Protein AF-A0AAN6MBG3-F1 (afdb_monomer_lite)

Radius of gyration: 16.21 Å; chains: 1; bounding box: 54×29×50 Å

Foldseek 3Di:
DWDFPAKWWFDDPPFWDFQCVAPAAPSVFGYTKGFDDLCCQAVFWDKDFTWGDCGVVPCVRTDGQFMKTWHADPQQWIKIKTAGPPPWKFFQWWAKAKDWPPDNDDDRVPGLDIPHGDPRHRMDMDDTPSHGHDDDDDPITIIMITMTGMITDDPPPPDDDD

Structure (mmCIF, N/CA/C/O backbone):
data_AF-A0AAN6MBG3-F1
#
_entry.id   AF-A0AAN6MBG3-F1
#
loop_
_atom_site.group_PDB
_atom_site.id
_atom_site.type_symbol
_atom_site.label_atom_id
_atom_site.label_alt_id
_atom_site.label_comp_id
_atom_site.label_asym_id
_atom_site.label_entity_id
_atom_site.label_seq_id
_atom_site.pdbx_PDB_ins_code
_atom_site.Cartn_x
_atom_site.Cartn_y
_atom_site.Cartn_z
_atom_site.occupancy
_atom_site.B_iso_or_equiv
_atom_site.auth_seq_id
_atom_site.auth_comp_id
_atom_site.auth_asym_id
_atom_site.auth_atom_id
_atom_site.pdbx_PDB_model_num
ATOM 1 N N . MET A 1 1 ? 14.216 -6.274 -23.463 1.00 57.03 1 MET A N 1
ATOM 2 C CA . MET A 1 1 ? 13.986 -7.255 -22.381 1.00 57.03 1 MET A CA 1
ATOM 3 C C . MET A 1 1 ? 13.656 -6.471 -21.120 1.00 57.03 1 MET A C 1
ATOM 5 O O . MET A 1 1 ? 14.306 -5.461 -20.894 1.00 57.03 1 MET A O 1
ATOM 9 N N . THR A 1 2 ? 12.621 -6.846 -20.370 1.00 66.06 2 THR A N 1
ATOM 10 C CA . THR A 1 2 ? 12.289 -6.235 -19.070 1.00 66.06 2 THR A CA 1
ATOM 11 C C . THR A 1 2 ? 12.865 -7.106 -17.964 1.00 66.06 2 THR A C 1
ATOM 13 O O . THR A 1 2 ? 12.618 -8.311 -17.962 1.00 66.06 2 THR A O 1
ATOM 16 N N . CYS A 1 3 ? 13.626 -6.518 -17.047 1.00 74.31 3 CYS A N 1
ATOM 17 C CA . CYS A 1 3 ? 14.163 -7.229 -15.888 1.00 74.31 3 CYS A CA 1
ATOM 18 C C . CYS A 1 3 ? 13.322 -6.894 -14.657 1.00 74.31 3 CYS A C 1
ATOM 20 O O . CYS A 1 3 ? 12.903 -5.744 -14.501 1.00 74.31 3 CYS A O 1
ATOM 22 N N . SER A 1 4 ? 13.096 -7.881 -13.783 1.00 81.56 4 SER A N 1
ATOM 23 C CA . SER A 1 4 ? 12.551 -7.606 -12.450 1.00 81.56 4 SER A CA 1
ATOM 24 C C . SER A 1 4 ? 13.468 -6.607 -11.752 1.00 81.56 4 SER A C 1
ATOM 26 O O . SER A 1 4 ? 14.674 -6.838 -11.663 1.00 81.56 4 SER A O 1
ATOM 28 N N . PHE A 1 5 ? 12.905 -5.478 -11.326 1.00 84.94 5 PHE A N 1
ATOM 29 C CA . PHE A 1 5 ? 13.659 -4.431 -10.640 1.00 84.94 5 PHE A CA 1
ATOM 30 C C . PHE A 1 5 ? 13.662 -4.639 -9.120 1.00 84.94 5 PHE A C 1
ATOM 32 O O . PHE A 1 5 ? 14.495 -4.082 -8.413 1.00 84.94 5 PHE A O 1
ATOM 39 N N . GLY A 1 6 ? 12.755 -5.481 -8.624 1.00 86.81 6 GLY A N 1
ATOM 40 C CA . GLY A 1 6 ? 12.606 -5.822 -7.218 1.00 86.81 6 GLY A CA 1
ATOM 41 C C . GLY A 1 6 ? 11.142 -5.826 -6.799 1.00 86.81 6 GLY A C 1
ATOM 42 O O . GLY A 1 6 ? 10.232 -5.778 -7.624 1.00 86.81 6 GLY A O 1
ATOM 43 N N . THR A 1 7 ? 10.926 -5.879 -5.491 1.00 91.31 7 THR A N 1
ATOM 44 C CA . THR A 1 7 ? 9.622 -5.613 -4.881 1.00 91.31 7 THR A CA 1
ATOM 45 C C . THR A 1 7 ? 9.550 -4.137 -4.526 1.00 91.31 7 THR A C 1
ATOM 47 O O . THR A 1 7 ? 10.558 -3.567 -4.118 1.00 91.31 7 THR A O 1
ATOM 50 N N . ALA A 1 8 ? 8.381 -3.524 -4.663 1.00 95.31 8 ALA A N 1
ATOM 51 C CA . ALA A 1 8 ? 8.118 -2.184 -4.174 1.00 95.31 8 ALA A CA 1
ATOM 52 C C . ALA A 1 8 ? 7.004 -2.196 -3.129 1.00 95.31 8 ALA A C 1
ATOM 54 O O . ALA A 1 8 ? 6.043 -2.958 -3.261 1.00 95.31 8 ALA A O 1
ATOM 55 N N . PHE A 1 9 ? 7.120 -1.325 -2.131 1.00 97.06 9 PHE A N 1
ATOM 56 C CA . PHE A 1 9 ? 6.075 -1.089 -1.142 1.00 97.06 9 PHE A CA 1
ATOM 57 C C . PHE A 1 9 ? 5.683 0.375 -1.094 1.00 97.06 9 PHE A C 1
ATOM 59 O O . PHE A 1 9 ? 6.530 1.258 -1.241 1.00 97.06 9 PHE A O 1
ATOM 66 N N . GLY A 1 10 ? 4.396 0.619 -0.870 1.00 97.38 10 GLY A N 1
ATOM 67 C CA . GLY A 1 10 ? 3.932 1.942 -0.506 1.00 97.38 10 GLY A CA 1
ATOM 68 C C . GLY A 1 10 ? 4.461 2.314 0.873 1.00 97.38 10 GLY A C 1
ATOM 69 O O . GLY A 1 10 ? 4.402 1.506 1.796 1.00 97.38 10 GLY A O 1
ATOM 70 N N . PHE A 1 11 ? 5.014 3.517 0.976 1.00 96.69 11 PHE A N 1
ATOM 71 C CA . PHE A 1 11 ? 5.521 4.083 2.217 1.00 96.69 11 PHE A CA 1
ATOM 72 C C . PHE A 1 11 ? 4.882 5.450 2.453 1.00 96.69 11 PHE A C 1
ATOM 74 O O . PHE A 1 11 ? 4.860 6.285 1.551 1.00 96.69 11 PHE A O 1
ATOM 81 N N . HIS A 1 12 ? 4.392 5.701 3.660 1.00 94.12 12 HIS A N 1
ATOM 82 C CA . HIS A 1 12 ? 4.006 7.017 4.160 1.00 94.12 12 HIS A CA 1
ATOM 83 C C . HIS A 1 12 ? 4.967 7.499 5.260 1.00 94.12 12 HIS A C 1
ATOM 85 O O . HIS A 1 12 ? 5.094 6.857 6.305 1.00 94.12 12 HIS A O 1
ATOM 91 N N . LEU A 1 13 ? 5.583 8.676 5.077 1.00 83.44 13 LEU A N 1
ATOM 92 C CA . LEU A 1 13 ? 6.696 9.189 5.901 1.00 83.44 13 LEU A CA 1
ATOM 93 C C . LEU A 1 13 ? 6.426 9.198 7.417 1.00 83.44 13 LEU A C 1
ATOM 95 O O . LEU A 1 13 ? 7.357 9.074 8.204 1.00 83.44 13 LEU A O 1
ATOM 99 N N . GLN A 1 14 ? 5.167 9.364 7.824 1.00 81.25 14 GLN A N 1
ATOM 100 C CA . GLN A 1 14 ? 4.784 9.521 9.233 1.00 81.25 14 GLN A CA 1
ATOM 101 C C . GLN A 1 14 ? 3.995 8.340 9.813 1.00 81.25 14 GLN A C 1
ATOM 103 O O . GLN A 1 14 ? 3.831 8.271 11.028 1.00 81.25 14 GLN A O 1
ATOM 108 N N . ASN A 1 15 ? 3.506 7.424 8.972 1.00 83.00 15 ASN A N 1
ATOM 109 C CA . ASN A 1 15 ? 2.494 6.437 9.379 1.00 83.00 15 ASN A CA 1
ATOM 110 C C . ASN A 1 15 ? 2.875 4.992 9.033 1.00 83.00 15 ASN A C 1
ATOM 112 O O . ASN A 1 15 ? 2.218 4.066 9.510 1.00 83.00 15 ASN A O 1
ATOM 116 N N . SER A 1 16 ? 3.955 4.801 8.270 1.00 94.12 16 SER A N 1
ATOM 117 C CA . SER A 1 16 ? 4.420 3.470 7.892 1.00 94.12 16 SER A CA 1
ATOM 118 C C . SER A 1 16 ? 4.829 2.666 9.112 1.00 94.12 16 SER A C 1
ATOM 120 O O . SER A 1 16 ? 5.755 3.039 9.837 1.00 94.12 16 SER A O 1
ATOM 122 N N . THR A 1 17 ? 4.219 1.499 9.278 1.00 96.25 17 THR A N 1
ATOM 123 C CA . THR A 1 17 ? 4.673 0.497 10.241 1.00 96.25 17 THR A CA 1
ATOM 124 C C . THR A 1 17 ? 5.349 -0.650 9.505 1.00 96.25 17 THR A C 1
ATOM 126 O O . THR A 1 17 ? 4.887 -1.104 8.462 1.00 96.25 17 THR A O 1
ATOM 129 N N . GLN A 1 18 ? 6.484 -1.116 10.023 1.00 95.94 18 GLN A N 1
ATOM 130 C CA . GLN A 1 18 ? 7.271 -2.161 9.370 1.00 95.94 18 GLN A CA 1
ATOM 131 C C . GLN A 1 18 ? 6.578 -3.526 9.487 1.00 95.94 18 GLN A C 1
ATOM 133 O O . GLN A 1 18 ? 6.118 -3.899 10.567 1.00 95.94 18 GLN A O 1
ATOM 138 N N . LEU A 1 19 ? 6.554 -4.311 8.407 1.00 95.00 19 LEU A N 1
ATOM 139 C CA . LEU A 1 19 ? 5.913 -5.633 8.396 1.00 95.00 19 LEU A CA 1
ATOM 140 C C . LEU A 1 19 ? 6.552 -6.614 9.388 1.00 95.00 19 LEU A C 1
ATOM 142 O O . LEU A 1 19 ? 5.840 -7.396 10.013 1.00 95.00 19 LEU A O 1
ATOM 146 N N . ASN A 1 20 ? 7.867 -6.525 9.607 1.00 93.56 20 ASN A N 1
ATOM 147 C CA . ASN A 1 20 ? 8.599 -7.364 10.565 1.00 93.56 20 ASN A CA 1
ATOM 148 C C . ASN A 1 20 ? 8.216 -7.134 12.043 1.00 93.56 20 ASN A C 1
ATOM 150 O O . ASN A 1 20 ? 8.701 -7.857 12.910 1.00 93.56 20 ASN A O 1
ATOM 154 N N . THR A 1 21 ? 7.347 -6.162 12.338 1.00 93.81 21 THR A N 1
ATOM 155 C CA . THR A 1 21 ? 6.719 -5.998 13.662 1.00 93.81 21 THR A CA 1
ATOM 156 C C . THR A 1 21 ? 5.529 -6.938 13.875 1.00 93.81 21 THR A C 1
ATOM 158 O O . THR A 1 21 ? 5.069 -7.098 15.003 1.00 93.81 21 THR A O 1
ATOM 161 N N . GLN A 1 22 ? 5.030 -7.569 12.808 1.00 94.56 22 GLN A N 1
ATOM 162 C CA . GLN A 1 22 ? 3.879 -8.467 12.834 1.00 94.56 22 GLN A CA 1
ATOM 163 C C . GLN A 1 22 ? 4.323 -9.933 12.886 1.00 94.56 22 GLN A C 1
ATOM 165 O O . GLN A 1 22 ? 5.318 -10.331 12.279 1.00 94.56 22 GLN A O 1
ATOM 170 N N . SER A 1 23 ? 3.548 -10.760 13.590 1.00 93.12 23 SER A N 1
ATOM 171 C CA . SER A 1 23 ? 3.821 -12.193 13.778 1.00 93.12 23 SER A CA 1
ATOM 172 C C . SER A 1 23 ? 3.144 -13.105 12.748 1.00 93.12 23 SER A C 1
ATOM 174 O O . SER A 1 23 ? 3.354 -14.319 12.785 1.00 93.12 23 SER A O 1
ATOM 176 N N . GLY A 1 24 ? 2.340 -12.546 11.838 1.00 92.19 24 GLY A N 1
ATOM 177 C CA . GLY A 1 24 ? 1.657 -13.293 10.786 1.00 92.19 24 GLY A CA 1
ATOM 178 C C . GLY A 1 24 ? 2.600 -14.010 9.820 1.00 92.19 24 GLY A C 1
ATOM 179 O O . GLY A 1 24 ? 3.790 -13.701 9.696 1.00 92.19 24 GLY A O 1
ATOM 180 N N . ASN A 1 25 ? 2.054 -14.979 9.088 1.00 92.94 25 ASN A N 1
ATOM 181 C CA . ASN A 1 25 ? 2.833 -15.766 8.140 1.00 92.94 25 ASN A CA 1
ATOM 182 C C . ASN A 1 25 ? 3.409 -14.878 7.025 1.00 92.94 25 ASN A C 1
ATOM 184 O O . ASN A 1 25 ? 2.687 -14.135 6.365 1.00 92.94 25 ASN A O 1
ATOM 188 N N . GLY A 1 26 ? 4.720 -14.960 6.799 1.00 90.62 26 GLY A N 1
ATOM 189 C CA . GLY A 1 26 ? 5.409 -14.133 5.807 1.00 90.62 26 GLY A CA 1
ATOM 190 C C . GLY A 1 26 ? 5.570 -12.658 6.195 1.00 90.62 26 GLY A C 1
ATOM 191 O O . GLY A 1 26 ? 6.060 -11.887 5.375 1.00 90.62 26 GLY A O 1
ATOM 192 N N . CYS A 1 27 ? 5.194 -12.253 7.415 1.00 92.94 27 CYS A N 1
ATOM 193 C CA . CYS A 1 27 ? 5.318 -10.865 7.875 1.00 92.94 27 CYS A CA 1
ATOM 194 C C . CYS A 1 27 ? 6.723 -10.488 8.334 1.00 92.94 27 CYS A C 1
ATOM 196 O O . CYS A 1 27 ? 7.091 -9.324 8.232 1.00 92.94 27 CYS A O 1
ATOM 198 N N . ASN A 1 28 ? 7.552 -11.454 8.745 1.00 90.88 28 ASN A N 1
ATOM 199 C CA . ASN A 1 28 ? 8.956 -11.213 9.087 1.00 90.88 28 ASN A CA 1
ATOM 200 C C . ASN A 1 28 ? 9.816 -10.926 7.837 1.00 90.88 28 ASN A C 1
ATOM 202 O O . ASN A 1 28 ? 10.653 -11.734 7.430 1.00 90.88 28 ASN A O 1
ATOM 206 N N . ARG A 1 29 ? 9.562 -9.786 7.192 1.00 91.31 29 ARG A N 1
ATOM 207 C CA . ARG A 1 29 ? 10.253 -9.283 6.007 1.00 91.31 29 ARG A CA 1
ATOM 208 C C . ARG A 1 29 ? 10.282 -7.758 6.009 1.00 91.31 29 ARG A C 1
ATOM 210 O O . ARG A 1 29 ? 9.568 -7.107 6.768 1.00 91.31 29 ARG A O 1
ATOM 217 N N . TRP A 1 30 ? 11.125 -7.196 5.152 1.00 92.06 30 TRP A N 1
ATOM 218 C CA . TRP A 1 30 ? 11.125 -5.760 4.901 1.00 92.06 30 TRP A CA 1
ATOM 219 C C . TRP A 1 30 ? 9.874 -5.353 4.100 1.00 92.06 30 TRP A C 1
ATOM 221 O O . TRP A 1 30 ? 9.308 -6.165 3.363 1.00 92.06 30 TRP A O 1
ATOM 231 N N . GLY A 1 31 ? 9.456 -4.103 4.256 1.00 94.50 31 GLY A N 1
ATOM 232 C CA . GLY A 1 31 ? 8.218 -3.551 3.720 1.00 94.50 31 GLY A CA 1
ATOM 233 C C . GLY A 1 31 ? 7.350 -2.956 4.822 1.00 94.50 31 GLY A C 1
ATOM 234 O O . GLY A 1 31 ? 7.638 -3.106 6.015 1.00 94.50 31 GLY A O 1
ATOM 235 N N . TRP A 1 32 ? 6.273 -2.292 4.415 1.00 96.56 32 TRP A N 1
ATOM 236 C CA . TRP A 1 32 ? 5.426 -1.526 5.321 1.00 96.56 32 TRP A CA 1
ATOM 237 C C . TRP A 1 32 ? 3.946 -1.802 5.101 1.00 96.56 32 TRP A C 1
ATOM 239 O O . TRP A 1 32 ? 3.525 -2.266 4.039 1.00 96.56 32 TRP A O 1
ATOM 249 N N . TYR A 1 33 ? 3.181 -1.509 6.142 1.00 97.06 33 TYR A N 1
ATOM 250 C CA . TYR A 1 33 ? 1.743 -1.337 6.087 1.00 97.06 33 TYR A CA 1
ATOM 251 C C . TYR A 1 33 ? 1.375 -0.006 6.738 1.00 97.06 33 TYR A C 1
ATOM 253 O O . TYR A 1 33 ? 2.110 0.533 7.567 1.00 97.06 33 TYR A O 1
ATOM 261 N N . GLU A 1 34 ? 0.212 0.499 6.366 1.00 97.12 34 GLU A N 1
ATOM 262 C CA . GLU A 1 34 ? -0.313 1.792 6.784 1.00 97.12 34 GLU A CA 1
ATOM 263 C C . GLU A 1 34 ? -1.611 1.590 7.554 1.00 97.12 34 GLU A C 1
ATOM 265 O O . GLU A 1 34 ? -2.317 0.616 7.301 1.00 97.12 34 GLU A O 1
ATOM 270 N N . THR A 1 35 ? -1.978 2.516 8.441 1.00 96.50 35 THR A N 1
ATOM 271 C CA . THR A 1 35 ? -3.248 2.448 9.188 1.00 96.50 35 THR A CA 1
ATOM 272 C C . THR A 1 35 ? -4.205 3.604 8.865 1.00 96.50 35 THR A C 1
ATOM 274 O O . THR A 1 35 ? -4.571 4.392 9.741 1.00 96.50 35 THR A O 1
ATOM 277 N N . PRO A 1 36 ? -4.614 3.784 7.590 1.00 96.12 36 PRO A N 1
ATOM 278 C CA . PRO A 1 36 ? -5.509 4.874 7.231 1.00 96.12 36 PRO A CA 1
ATOM 279 C C . PRO A 1 36 ? -6.902 4.642 7.822 1.00 96.12 36 PRO A C 1
ATOM 281 O O . PRO A 1 36 ? -7.445 3.542 7.745 1.00 96.12 36 PRO A O 1
ATOM 284 N N . THR A 1 37 ? -7.524 5.699 8.344 1.00 96.06 37 THR A N 1
ATOM 285 C CA . THR A 1 37 ? -8.948 5.642 8.699 1.00 96.06 37 THR A CA 1
ATOM 286 C C . THR A 1 37 ? -9.816 5.773 7.448 1.00 96.06 37 THR A C 1
ATOM 288 O O . THR A 1 37 ? -9.427 6.440 6.484 1.00 96.06 37 THR A O 1
ATOM 291 N N . LEU A 1 38 ? -11.035 5.223 7.475 1.00 96.75 38 LEU A N 1
ATOM 292 C CA . LEU A 1 38 ? -11.995 5.408 6.382 1.00 96.75 38 LEU A CA 1
ATOM 293 C C . LEU A 1 38 ? -12.253 6.897 6.101 1.00 96.75 38 LEU A C 1
ATOM 295 O O . LEU A 1 38 ? -12.282 7.314 4.946 1.00 96.75 38 LEU A O 1
ATOM 299 N N . ALA A 1 39 ? -12.358 7.711 7.154 1.00 96.81 39 ALA A N 1
ATOM 300 C CA . ALA A 1 39 ? -12.539 9.152 7.026 1.00 96.81 39 ALA A CA 1
ATOM 301 C C . ALA A 1 39 ? -11.364 9.816 6.286 1.00 96.81 39 ALA A C 1
ATOM 303 O O . ALA A 1 39 ? -11.586 10.648 5.411 1.00 96.81 39 ALA A O 1
ATOM 304 N N . THR A 1 40 ? -10.121 9.418 6.577 1.00 95.75 40 THR A N 1
ATOM 305 C CA . THR A 1 40 ? -8.929 9.906 5.863 1.00 95.75 40 THR A CA 1
ATOM 306 C C . THR A 1 40 ? -8.981 9.543 4.378 1.00 95.75 40 THR A C 1
ATOM 308 O O . THR A 1 40 ? -8.751 10.398 3.522 1.00 95.75 40 THR A O 1
ATOM 311 N N . LEU A 1 41 ? -9.348 8.298 4.056 1.00 96.81 41 LEU A N 1
ATOM 312 C CA . LEU A 1 41 ? -9.463 7.842 2.668 1.00 96.81 41 LEU A CA 1
ATOM 313 C C . LEU A 1 41 ? -10.565 8.579 1.889 1.00 96.81 41 LEU A C 1
ATOM 315 O O . LEU A 1 41 ? -10.417 8.792 0.687 1.00 96.81 41 LEU A O 1
ATOM 319 N N . GLN A 1 42 ? -11.645 8.983 2.561 1.00 97.50 42 GLN A N 1
ATOM 320 C CA . GLN A 1 42 ? -12.764 9.723 1.965 1.00 97.50 42 GLN A CA 1
ATOM 321 C C . GLN A 1 42 ? -12.507 11.237 1.854 1.00 97.50 42 GLN A C 1
ATOM 323 O O . GLN A 1 42 ? -13.049 11.881 0.960 1.00 97.50 42 GLN A O 1
ATOM 328 N N . ALA A 1 43 ? -11.696 11.823 2.742 1.00 94.94 43 ALA A N 1
ATOM 329 C CA . ALA A 1 43 ? -11.484 13.275 2.818 1.00 94.94 43 ALA A CA 1
ATOM 330 C C . ALA A 1 43 ? -10.491 13.836 1.782 1.00 94.94 43 ALA A C 1
ATOM 332 O O . ALA A 1 43 ? -10.446 15.044 1.558 1.00 94.94 43 ALA A O 1
ATOM 333 N N . GLY A 1 44 ? -9.683 12.981 1.163 1.00 87.56 44 GLY A N 1
ATOM 334 C CA . GLY A 1 44 ? -8.619 13.405 0.247 1.00 87.56 44 GLY A CA 1
ATOM 335 C C . GLY A 1 44 ? -7.661 12.286 -0.149 1.00 87.56 44 GLY A C 1
ATOM 336 O O . GLY A 1 44 ? -6.868 12.463 -1.070 1.00 87.56 44 GLY A O 1
ATOM 337 N N . GLY A 1 45 ? -7.776 11.128 0.503 1.00 93.12 45 GLY A N 1
ATOM 338 C CA . GLY A 1 45 ? -6.949 9.969 0.232 1.00 93.12 45 GLY A CA 1
ATOM 339 C C . GLY A 1 45 ? -5.707 9.919 1.108 1.00 93.12 45 GLY A C 1
ATOM 340 O O . GLY A 1 45 ? -5.459 10.772 1.959 1.00 93.12 45 GLY A O 1
ATOM 341 N N . PHE A 1 46 ? -4.939 8.864 0.902 1.00 95.12 46 PHE A N 1
ATOM 342 C CA . PHE A 1 46 ? -3.735 8.555 1.646 1.00 95.12 46 PHE A CA 1
ATOM 343 C C . PHE A 1 46 ? -2.674 8.089 0.649 1.00 95.12 46 PHE A C 1
ATOM 345 O O . PHE A 1 46 ? -2.951 7.215 -0.169 1.00 95.12 46 PHE A O 1
ATOM 352 N N . SER A 1 47 ? -1.499 8.713 0.644 1.00 96.81 47 SER A N 1
ATOM 353 C CA . SER A 1 47 ? -0.548 8.575 -0.466 1.00 96.81 47 SER A CA 1
ATOM 354 C C . SER A 1 47 ? 0.898 8.693 -0.024 1.00 96.81 47 SER A C 1
ATOM 356 O O . SER A 1 47 ? 1.197 9.381 0.949 1.00 96.81 47 SER A O 1
ATOM 358 N N . GLY A 1 48 ? 1.807 8.141 -0.815 1.00 96.62 48 GLY A N 1
ATOM 359 C CA . GLY A 1 48 ? 3.235 8.322 -0.602 1.00 96.62 48 GLY A CA 1
ATOM 360 C C . GLY A 1 48 ? 4.078 7.749 -1.737 1.00 96.62 48 GLY A C 1
ATOM 361 O O . GLY A 1 48 ? 3.536 7.355 -2.776 1.00 96.62 48 GLY A O 1
ATOM 362 N N . PRO A 1 49 ? 5.409 7.723 -1.571 1.00 96.75 49 PRO A N 1
ATOM 363 C CA . PRO A 1 49 ? 6.295 7.072 -2.521 1.00 96.75 49 PRO A CA 1
ATOM 364 C C . PRO A 1 49 ? 6.111 5.552 -2.528 1.00 96.75 49 PRO A C 1
ATOM 366 O O . PRO A 1 49 ? 5.742 4.924 -1.531 1.00 96.75 49 PRO A O 1
ATOM 369 N N . LEU A 1 50 ? 6.415 4.964 -3.678 1.00 96.56 50 LEU A N 1
ATOM 370 C CA . LEU A 1 50 ? 6.528 3.536 -3.904 1.00 96.56 50 LEU A CA 1
ATOM 371 C C . LEU A 1 50 ? 8.024 3.195 -3.942 1.00 96.56 50 LEU A C 1
ATOM 373 O O . LEU A 1 50 ? 8.741 3.602 -4.856 1.00 96.56 50 LEU A O 1
ATOM 377 N N . LEU A 1 51 ? 8.503 2.483 -2.923 1.00 95.31 51 LEU A N 1
ATOM 378 C CA . LEU A 1 51 ? 9.930 2.305 -2.650 1.00 95.31 51 LEU A CA 1
ATOM 379 C C . LEU A 1 51 ? 10.396 0.872 -2.916 1.00 95.31 51 LEU A C 1
ATOM 381 O O . LEU A 1 51 ? 9.807 -0.081 -2.405 1.00 95.31 51 LEU A O 1
ATOM 385 N N . VAL A 1 52 ? 11.490 0.728 -3.667 1.00 92.50 52 VAL A N 1
ATOM 386 C CA . VAL A 1 52 ? 12.187 -0.540 -3.951 1.00 92.50 52 VAL A CA 1
ATOM 387 C C . VAL A 1 52 ? 13.511 -0.598 -3.198 1.00 92.50 52 VAL A C 1
ATOM 389 O O . VAL A 1 52 ? 14.161 0.421 -2.995 1.00 92.50 52 VAL A O 1
ATOM 392 N N . GLY A 1 53 ? 13.956 -1.800 -2.828 1.00 84.12 53 GLY A N 1
ATOM 393 C CA . GLY A 1 53 ? 15.336 -2.009 -2.372 1.00 84.12 53 GLY A CA 1
ATOM 394 C C . GLY A 1 53 ? 15.631 -1.521 -0.952 1.00 84.12 53 GLY A C 1
ATOM 395 O O . GLY A 1 53 ? 16.790 -1.491 -0.555 1.00 84.12 53 GLY A O 1
ATOM 396 N N . ALA A 1 54 ? 14.602 -1.211 -0.162 1.00 81.81 54 ALA A N 1
ATOM 397 C CA . ALA A 1 54 ? 14.723 -0.827 1.243 1.00 81.81 54 ALA A CA 1
ATOM 398 C C . ALA A 1 54 ? 14.953 -2.041 2.165 1.00 81.81 54 ALA A C 1
ATOM 400 O O . ALA A 1 54 ? 14.177 -2.324 3.084 1.00 81.81 54 ALA A O 1
ATOM 401 N N . GLY A 1 55 ? 16.001 -2.816 1.880 1.00 82.50 55 GLY A N 1
ATOM 402 C CA . GLY A 1 55 ? 16.384 -3.969 2.690 1.00 82.50 55 GLY A CA 1
ATOM 403 C C . GLY A 1 55 ? 16.564 -3.572 4.158 1.00 82.50 55 GLY A C 1
ATOM 404 O O . GLY A 1 55 ? 17.136 -2.531 4.463 1.00 82.50 55 GLY A O 1
ATOM 405 N N . GLY A 1 56 ? 16.026 -4.375 5.078 1.00 83.88 56 GLY A N 1
ATOM 406 C CA . GLY A 1 56 ? 16.048 -4.044 6.509 1.00 83.88 56 GLY A CA 1
ATOM 407 C C . GLY A 1 56 ? 15.214 -2.813 6.893 1.00 83.88 56 GLY A C 1
ATOM 408 O O . GLY A 1 56 ? 15.384 -2.308 7.997 1.00 83.88 56 GLY A O 1
ATOM 409 N N . ASN A 1 57 ? 14.316 -2.350 6.013 1.00 87.94 57 ASN A N 1
ATOM 410 C CA . ASN A 1 57 ? 13.519 -1.128 6.165 1.00 87.94 57 ASN A CA 1
ATOM 411 C C . ASN A 1 57 ? 14.357 0.165 6.220 1.00 87.94 57 ASN A C 1
ATOM 413 O O . ASN A 1 57 ? 13.888 1.179 6.739 1.00 87.94 57 ASN A O 1
ATOM 417 N N . ASP A 1 58 ? 15.578 0.147 5.675 1.00 90.81 58 ASP A N 1
ATOM 418 C CA . ASP A 1 58 ? 16.409 1.342 5.533 1.00 90.81 58 ASP A CA 1
ATOM 419 C C . ASP A 1 58 ? 15.968 2.161 4.312 1.00 90.81 58 ASP A C 1
ATOM 421 O O . ASP A 1 58 ? 16.291 1.847 3.163 1.00 90.81 58 ASP A O 1
ATOM 425 N N . ILE A 1 59 ? 15.217 3.232 4.569 1.00 90.94 59 ILE A N 1
ATOM 426 C CA . ILE A 1 59 ? 14.712 4.130 3.525 1.00 90.94 59 ILE A CA 1
ATOM 427 C C . ILE A 1 59 ? 15.825 4.920 2.824 1.00 90.94 59 ILE A C 1
ATOM 429 O O . ILE A 1 59 ? 15.618 5.378 1.705 1.00 90.94 59 ILE A O 1
ATOM 433 N N . SER A 1 60 ? 17.001 5.081 3.442 1.00 90.62 60 SER A N 1
ATOM 434 C CA . SER A 1 60 ? 18.113 5.826 2.834 1.00 90.62 60 SER A CA 1
ATOM 435 C C . SER A 1 60 ? 18.753 5.073 1.665 1.00 90.62 60 SER A C 1
ATOM 437 O O . SER A 1 60 ? 19.346 5.688 0.780 1.00 90.62 60 SER A O 1
ATOM 439 N N . ALA A 1 61 ? 18.582 3.749 1.638 1.00 88.06 61 ALA A N 1
ATOM 440 C CA . ALA A 1 61 ? 19.013 2.869 0.560 1.00 88.06 61 ALA A CA 1
ATOM 441 C C . ALA A 1 61 ? 17.907 2.599 -0.479 1.00 88.06 61 ALA A C 1
ATOM 443 O O . ALA A 1 61 ? 18.139 1.879 -1.452 1.00 88.06 61 ALA A O 1
ATOM 444 N N . ALA A 1 62 ? 16.703 3.141 -0.275 1.00 91.75 62 ALA A N 1
ATOM 445 C CA . ALA A 1 62 ? 15.559 2.873 -1.129 1.00 91.75 62 ALA A CA 1
ATOM 446 C C . ALA A 1 62 ? 15.613 3.656 -2.447 1.00 91.75 62 ALA A C 1
ATOM 448 O O . ALA A 1 62 ? 16.083 4.791 -2.515 1.00 91.75 62 ALA A O 1
ATOM 449 N N . ILE A 1 63 ? 15.056 3.058 -3.496 1.00 92.50 63 ILE A N 1
ATOM 450 C CA . ILE A 1 63 ? 14.839 3.696 -4.792 1.00 92.50 63 ILE A CA 1
ATOM 451 C C . ILE A 1 63 ? 13.355 4.035 -4.910 1.00 92.50 63 ILE A C 1
ATOM 453 O O . ILE A 1 63 ? 12.507 3.142 -4.864 1.00 92.50 63 ILE A O 1
ATOM 457 N N . ASP A 1 64 ? 13.052 5.317 -5.096 1.00 93.69 64 ASP A N 1
ATOM 458 C CA . ASP A 1 64 ? 11.713 5.787 -5.451 1.00 93.69 64 ASP A CA 1
ATOM 459 C C . ASP A 1 64 ? 11.416 5.445 -6.917 1.00 93.69 64 ASP A C 1
ATOM 461 O O . ASP A 1 64 ? 12.055 5.951 -7.848 1.00 93.69 64 ASP A O 1
ATOM 465 N N . VAL A 1 65 ? 10.445 4.556 -7.122 1.00 94.38 65 VAL A N 1
ATOM 466 C CA . VAL A 1 65 ? 10.006 4.128 -8.455 1.00 94.38 65 VAL A CA 1
ATOM 467 C C . VAL A 1 65 ? 8.673 4.740 -8.868 1.00 94.38 65 VAL A C 1
ATOM 469 O O . VAL A 1 65 ? 8.215 4.474 -9.979 1.00 94.38 65 VAL A O 1
ATOM 472 N N . GLY A 1 66 ? 8.043 5.554 -8.022 1.00 95.69 66 GLY A N 1
ATOM 473 C CA . GLY A 1 66 ? 6.724 6.113 -8.277 1.00 95.69 66 GLY A CA 1
ATOM 474 C C . GLY A 1 66 ? 5.979 6.519 -7.019 1.00 95.69 66 GLY A C 1
ATOM 475 O O . GLY A 1 66 ? 6.518 6.566 -5.920 1.00 95.69 66 GLY A O 1
ATOM 476 N N . THR A 1 67 ? 4.685 6.746 -7.178 1.00 97.38 67 THR A N 1
ATOM 477 C CA . THR A 1 67 ? 3.761 7.051 -6.093 1.00 97.38 67 THR A CA 1
ATOM 478 C C . THR A 1 67 ? 2.621 6.047 -6.042 1.00 97.38 67 THR A C 1
ATOM 480 O O . THR A 1 67 ? 2.306 5.344 -7.011 1.00 97.38 67 THR A O 1
ATOM 483 N N . TRP A 1 68 ? 1.986 5.998 -4.880 1.00 98.06 68 TRP A N 1
ATOM 484 C CA . TRP A 1 68 ? 0.725 5.314 -4.677 1.00 98.06 68 TRP A CA 1
ATOM 485 C C . TRP A 1 68 ? -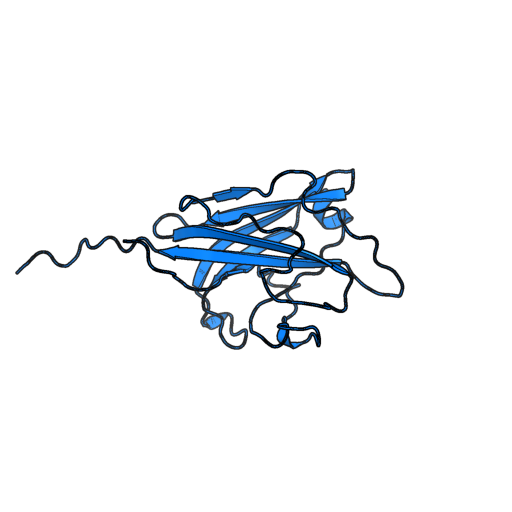0.260 6.240 -3.963 1.00 98.06 68 TRP A C 1
ATOM 487 O O . TRP A 1 68 ? 0.144 7.077 -3.154 1.00 98.06 68 TRP A O 1
ATOM 497 N N . THR A 1 69 ? -1.549 6.059 -4.239 1.00 97.94 69 THR A N 1
ATOM 498 C CA . THR A 1 69 ? -2.636 6.807 -3.600 1.00 97.94 69 THR A CA 1
ATOM 499 C C . THR A 1 69 ? -3.822 5.888 -3.362 1.00 97.94 69 THR A C 1
ATOM 501 O O . THR A 1 69 ? -4.344 5.303 -4.306 1.00 97.94 69 THR A O 1
ATOM 504 N N . ALA A 1 70 ? -4.280 5.789 -2.120 1.00 98.06 70 ALA A N 1
ATOM 505 C CA . ALA A 1 70 ? -5.509 5.115 -1.735 1.00 98.06 70 ALA A CA 1
ATOM 506 C C . ALA A 1 70 ? -6.623 6.133 -1.459 1.00 98.06 70 ALA A C 1
ATOM 508 O O . ALA A 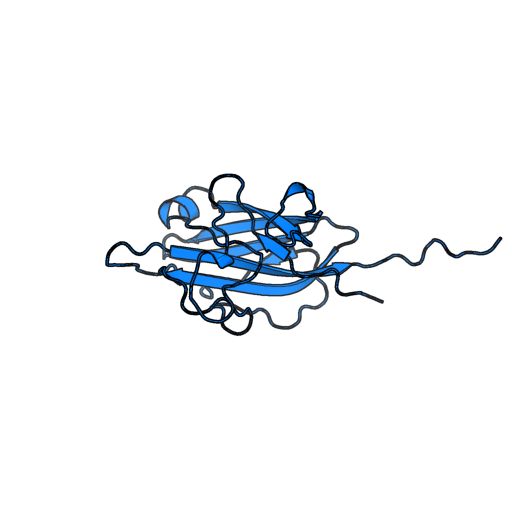1 70 ? -6.422 7.103 -0.731 1.00 98.06 70 ALA A O 1
ATOM 509 N N . THR A 1 71 ? -7.812 5.899 -2.001 1.00 97.88 71 THR A N 1
ATOM 510 C CA . THR A 1 71 ? -9.028 6.686 -1.735 1.00 97.88 71 THR A CA 1
ATOM 511 C C . THR A 1 71 ? -10.194 5.751 -1.467 1.00 97.88 71 THR A C 1
ATOM 513 O O . THR A 1 71 ? -10.149 4.590 -1.868 1.00 97.88 71 THR A O 1
ATOM 516 N N . ALA A 1 72 ? -11.238 6.241 -0.799 1.00 97.81 72 ALA A N 1
ATOM 517 C CA . ALA A 1 72 ? -12.449 5.465 -0.553 1.00 97.81 72 ALA A CA 1
ATOM 518 C C . ALA A 1 72 ? -13.706 6.193 -1.031 1.00 97.81 72 ALA A C 1
ATOM 520 O O . ALA A 1 72 ? -13.830 7.412 -0.893 1.00 97.81 72 ALA A O 1
ATOM 521 N N . THR A 1 73 ? -14.671 5.435 -1.550 1.00 96.69 73 THR A N 1
ATOM 522 C CA . THR A 1 73 ? -16.031 5.932 -1.783 1.00 96.69 73 THR A CA 1
ATOM 523 C C . THR A 1 73 ? -16.751 6.169 -0.450 1.00 96.69 73 THR A C 1
ATOM 525 O O . THR A 1 73 ? -16.347 5.660 0.599 1.00 96.69 73 THR A O 1
ATOM 528 N N . LEU A 1 74 ? -17.881 6.886 -0.480 1.00 93.12 74 LEU A N 1
ATOM 529 C CA . LEU A 1 74 ? -18.759 7.018 0.694 1.00 93.12 74 LEU A CA 1
ATOM 530 C C . LEU A 1 74 ? -19.285 5.661 1.200 1.00 93.12 74 LEU A C 1
ATOM 532 O O . LEU A 1 74 ? -19.575 5.531 2.384 1.00 93.12 74 LEU A O 1
ATOM 536 N N . GLY A 1 75 ? -19.380 4.661 0.315 1.00 93.31 75 GLY A N 1
ATOM 537 C CA . GLY A 1 75 ? -19.768 3.288 0.653 1.00 93.31 75 GLY A CA 1
ATOM 538 C C . GLY A 1 75 ? -18.658 2.460 1.307 1.00 93.31 75 GLY A C 1
ATOM 539 O O . GLY A 1 75 ? -18.934 1.363 1.779 1.00 93.31 75 GLY A O 1
ATOM 540 N N . GLY A 1 76 ? -17.428 2.981 1.370 1.00 95.25 76 GLY A N 1
ATOM 541 C CA . GLY A 1 76 ? -16.284 2.282 1.954 1.00 95.25 76 GLY A CA 1
ATOM 542 C C . GLY A 1 76 ? -15.480 1.444 0.965 1.00 95.25 76 GLY A C 1
ATOM 543 O O . GLY A 1 76 ? -14.619 0.685 1.392 1.00 95.25 76 GLY A O 1
ATOM 544 N N . ASP A 1 77 ? -15.712 1.580 -0.340 1.00 96.69 77 ASP A N 1
ATOM 545 C CA . ASP A 1 77 ? -14.913 0.874 -1.343 1.00 96.69 77 ASP A CA 1
ATOM 546 C C . ASP A 1 77 ? -13.607 1.619 -1.581 1.00 96.69 77 ASP A C 1
ATOM 548 O O . ASP A 1 77 ? -13.619 2.770 -2.024 1.00 96.69 77 ASP A O 1
ATOM 552 N N . VAL A 1 78 ? -12.488 0.962 -1.294 1.00 97.94 78 VAL A N 1
ATOM 553 C CA . VAL A 1 78 ? -11.150 1.522 -1.461 1.00 97.94 78 VAL A CA 1
ATOM 554 C C . VAL A 1 78 ? -10.631 1.241 -2.868 1.00 97.94 78 VAL A C 1
ATOM 556 O O . VAL A 1 78 ? -10.795 0.152 -3.415 1.00 97.94 78 VAL A O 1
ATOM 559 N N . THR A 1 79 ? -9.962 2.226 -3.457 1.00 97.81 79 THR A N 1
ATOM 560 C CA . THR A 1 79 ? -9.171 2.056 -4.678 1.00 97.81 79 THR A CA 1
ATOM 561 C C . THR A 1 79 ? -7.750 2.527 -4.446 1.00 97.81 79 THR A C 1
ATOM 563 O O . THR A 1 79 ? -7.550 3.559 -3.809 1.00 97.81 79 THR A O 1
ATOM 566 N N . VAL A 1 80 ? -6.774 1.798 -4.986 1.00 98.31 80 VAL A N 1
ATOM 567 C CA . VAL A 1 80 ? -5.358 2.168 -4.948 1.00 98.31 80 VAL A CA 1
ATOM 568 C C . VAL A 1 80 ? -4.877 2.455 -6.363 1.00 98.31 80 VAL A C 1
ATOM 570 O O . VAL A 1 80 ? -4.937 1.601 -7.251 1.00 98.31 80 VAL A O 1
ATOM 573 N N . LEU A 1 81 ? -4.407 3.678 -6.570 1.00 98.06 81 LEU A N 1
ATOM 574 C CA . LEU A 1 81 ? -3.729 4.123 -7.772 1.00 98.06 81 LEU A CA 1
ATOM 575 C C . LEU A 1 81 ? -2.221 3.963 -7.586 1.00 98.06 81 LEU A C 1
ATOM 577 O O . LEU A 1 81 ? -1.665 4.458 -6.613 1.00 98.06 81 LEU A O 1
ATOM 581 N N . TYR A 1 82 ? -1.572 3.333 -8.555 1.00 98.12 82 TYR A N 1
ATOM 582 C CA . TYR A 1 82 ? -0.126 3.251 -8.705 1.00 98.12 82 TYR A CA 1
ATOM 583 C C . TYR A 1 82 ? 0.292 4.111 -9.896 1.00 98.12 82 TYR A C 1
ATOM 585 O O . TYR A 1 82 ? -0.296 3.991 -10.977 1.00 98.12 82 TYR A O 1
ATOM 593 N N . GLN A 1 83 ? 1.315 4.946 -9.730 1.00 96.81 83 GLN A N 1
ATOM 594 C CA . GLN A 1 83 ? 1.887 5.761 -10.804 1.00 96.81 83 GLN A CA 1
ATOM 595 C C . GLN A 1 83 ? 3.407 5.681 -10.743 1.00 96.81 83 GLN A C 1
ATOM 597 O O . GLN A 1 83 ? 4.022 6.226 -9.836 1.00 96.81 83 GLN A O 1
ATOM 602 N N . LEU A 1 84 ? 4.024 4.991 -11.698 1.00 94.44 84 LEU A N 1
ATOM 603 C CA . LEU A 1 84 ? 5.474 4.869 -11.736 1.00 94.44 84 LEU A CA 1
ATOM 604 C C . LEU A 1 84 ? 6.134 6.094 -12.366 1.00 94.44 84 LEU A C 1
ATOM 606 O O . LEU A 1 84 ? 5.605 6.698 -13.302 1.00 94.44 84 LEU A O 1
ATOM 610 N N . ASN A 1 85 ? 7.339 6.402 -11.890 1.00 89.00 85 ASN A N 1
ATOM 611 C CA . ASN A 1 85 ? 8.221 7.399 -12.480 1.00 89.00 85 ASN A CA 1
ATOM 612 C C . ASN A 1 85 ? 8.683 6.874 -13.853 1.00 89.00 85 ASN A C 1
ATOM 614 O O . ASN A 1 85 ? 9.597 6.053 -13.965 1.00 89.00 85 ASN A O 1
ATOM 618 N N . PHE A 1 86 ? 7.981 7.282 -14.911 1.00 70.62 86 PHE A N 1
ATOM 619 C CA . PHE A 1 86 ? 8.244 6.854 -16.282 1.00 70.62 86 PHE A CA 1
ATOM 620 C C . PHE A 1 86 ? 9.138 7.858 -17.023 1.00 70.62 86 PHE A C 1
ATOM 622 O O . PHE A 1 86 ? 8.845 9.055 -16.976 1.00 70.62 86 PHE A O 1
ATOM 629 N N . PRO A 1 87 ? 10.113 7.400 -17.835 1.00 76.12 87 PRO A N 1
ATOM 630 C CA . PRO A 1 87 ? 10.836 6.112 -17.819 1.00 76.12 87 PRO A CA 1
ATOM 631 C C . PRO A 1 87 ? 11.877 6.045 -16.671 1.00 76.12 87 PRO A C 1
ATOM 633 O O . PRO A 1 87 ? 12.282 7.106 -16.197 1.00 76.12 87 PRO A O 1
ATOM 636 N N . PRO A 1 88 ? 12.375 4.854 -16.249 1.00 83.44 88 PRO A N 1
ATOM 637 C CA . PRO A 1 88 ? 12.374 3.564 -16.961 1.00 83.44 88 PRO A CA 1
ATOM 638 C C . PRO A 1 88 ? 11.466 2.458 -16.375 1.00 83.44 88 PRO A C 1
ATOM 640 O O . PRO A 1 88 ? 11.627 1.292 -16.753 1.00 83.44 88 PRO A O 1
ATOM 643 N N . TYR A 1 89 ? 10.545 2.770 -15.460 1.00 90.25 89 TYR A N 1
ATOM 644 C CA . TYR A 1 89 ? 9.786 1.746 -14.727 1.00 90.25 89 TYR A CA 1
ATOM 645 C C . TYR A 1 89 ? 8.432 1.382 -15.362 1.00 90.25 89 TYR A C 1
ATOM 647 O O . TYR A 1 89 ? 7.797 2.174 -16.061 1.00 90.25 89 TYR A O 1
ATOM 655 N N . SER A 1 90 ? 7.982 0.146 -15.141 1.00 93.31 90 SER A N 1
ATOM 656 C CA . SER A 1 90 ? 6.647 -0.355 -15.507 1.00 93.31 90 SER A CA 1
ATOM 657 C C . SER A 1 90 ? 6.172 -1.403 -14.487 1.00 93.31 90 SER A C 1
ATOM 659 O O . SER A 1 90 ? 6.999 -2.071 -13.876 1.00 93.31 90 SER A O 1
ATOM 661 N N . LEU A 1 91 ? 4.863 -1.556 -14.287 1.00 93.62 91 LEU A N 1
ATOM 662 C CA . LEU A 1 91 ? 4.253 -2.510 -13.351 1.00 93.62 91 LEU A CA 1
ATOM 663 C C . LEU A 1 91 ? 4.037 -3.863 -14.032 1.00 93.62 91 LEU A C 1
ATOM 665 O O . LEU A 1 91 ? 3.292 -3.930 -15.014 1.00 93.62 91 LEU A O 1
ATOM 669 N N . ALA A 1 92 ? 4.643 -4.924 -13.497 1.00 93.88 92 ALA A N 1
ATOM 670 C CA . ALA A 1 92 ? 4.391 -6.297 -13.937 1.00 93.88 92 ALA A CA 1
ATOM 671 C C . ALA A 1 92 ? 3.237 -6.957 -13.171 1.00 93.88 92 ALA A C 1
ATOM 673 O O . ALA A 1 92 ? 2.532 -7.777 -13.743 1.00 93.88 92 ALA A O 1
ATOM 674 N N . ASP A 1 93 ? 3.013 -6.571 -11.919 1.00 95.00 93 ASP A N 1
ATOM 675 C CA . ASP A 1 93 ? 1.843 -6.929 -11.118 1.00 95.00 93 ASP A CA 1
ATOM 676 C C . ASP A 1 93 ? 1.724 -5.977 -9.919 1.00 95.00 93 ASP A C 1
ATOM 678 O O . ASP A 1 93 ? 2.685 -5.288 -9.544 1.00 95.00 93 ASP A O 1
ATOM 682 N N . VAL A 1 94 ? 0.526 -5.922 -9.337 1.00 96.69 94 VAL A N 1
ATOM 683 C CA . VAL A 1 94 ? 0.252 -5.216 -8.087 1.00 96.69 94 VAL A CA 1
ATOM 684 C C . VAL A 1 94 ? -0.583 -6.080 -7.152 1.00 96.69 94 VAL A C 1
ATOM 686 O O . VAL A 1 94 ? -1.408 -6.896 -7.571 1.00 96.69 94 VAL A O 1
ATOM 689 N N . HIS A 1 95 ? -0.383 -5.859 -5.862 1.00 97.25 95 HIS A N 1
ATOM 690 C CA . HIS A 1 95 ? -1.063 -6.557 -4.792 1.00 97.25 95 HIS A CA 1
ATOM 691 C C . HIS A 1 95 ? -1.445 -5.545 -3.711 1.00 97.25 95 HIS A C 1
ATOM 693 O O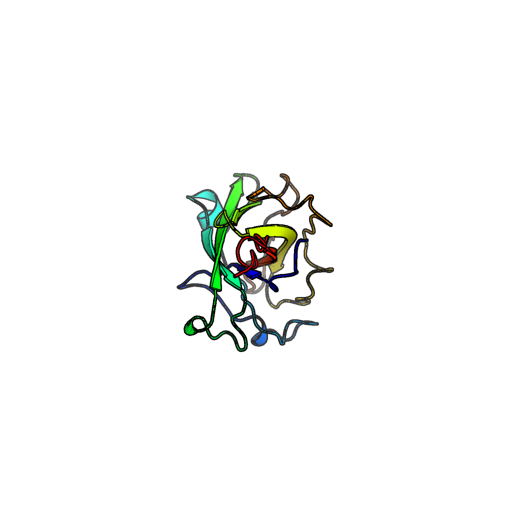 . HIS A 1 95 ? -0.637 -4.692 -3.344 1.00 97.25 95 HIS A O 1
ATOM 699 N N . VAL A 1 96 ? -2.667 -5.633 -3.193 1.00 97.81 96 VAL A N 1
ATOM 700 C CA . VAL A 1 96 ? -3.124 -4.771 -2.097 1.00 97.81 96 VAL A CA 1
ATOM 701 C C . VAL A 1 96 ? -3.777 -5.626 -1.038 1.00 97.81 96 VAL A C 1
ATOM 703 O O . VAL A 1 96 ? -4.704 -6.372 -1.349 1.00 97.81 96 VAL A O 1
ATOM 706 N N . ASP A 1 97 ? -3.323 -5.486 0.201 1.00 97.56 97 ASP A N 1
ATOM 707 C CA . ASP A 1 97 ? -4.037 -6.034 1.345 1.00 97.56 97 ASP A CA 1
ATOM 708 C C . ASP A 1 97 ? -4.716 -4.918 2.124 1.00 97.56 97 ASP A C 1
ATOM 710 O O . ASP A 1 97 ? -4.131 -3.855 2.316 1.00 97.56 97 ASP A O 1
ATOM 714 N N . LEU A 1 98 ? -5.948 -5.156 2.558 1.00 97.44 98 LEU A N 1
ATOM 715 C CA . LEU A 1 98 ? -6.706 -4.226 3.387 1.00 97.44 98 LEU A CA 1
ATOM 716 C C . LEU A 1 98 ? -7.532 -5.031 4.389 1.00 97.44 98 LEU A C 1
ATOM 718 O O . LEU A 1 98 ? -8.617 -5.517 4.072 1.00 97.44 98 LEU A O 1
ATOM 722 N N . VAL A 1 99 ? -6.982 -5.211 5.586 1.00 97.12 99 VAL A N 1
ATOM 723 C CA . VAL A 1 99 ? -7.509 -6.108 6.628 1.00 97.12 99 VAL A CA 1
ATOM 724 C C . VAL A 1 99 ? -7.301 -5.501 8.014 1.00 97.12 99 VAL A C 1
ATOM 726 O O . VAL A 1 99 ? -6.645 -4.478 8.144 1.00 97.12 99 VAL A O 1
ATOM 729 N N . CYS A 1 100 ? -7.857 -6.094 9.068 1.00 97.31 100 CYS A N 1
ATOM 730 C CA . CYS A 1 100 ? -7.633 -5.612 10.433 1.00 97.31 100 CYS A CA 1
ATOM 731 C C . CYS A 1 100 ? -6.332 -6.160 11.035 1.00 97.31 100 CYS A C 1
ATOM 733 O O . CYS A 1 100 ? -5.971 -7.310 10.786 1.00 97.31 100 CYS A O 1
ATOM 735 N N . THR A 1 101 ? -5.663 -5.373 11.879 1.00 96.12 101 THR A N 1
ATOM 736 C CA . THR A 1 101 ? -4.543 -5.848 12.706 1.00 96.12 101 THR A CA 1
ATOM 737 C C . THR A 1 101 ? -5.014 -6.795 13.824 1.00 96.12 101 THR A C 1
ATOM 739 O O . THR A 1 101 ? -6.161 -6.695 14.268 1.00 96.12 101 THR A O 1
ATOM 742 N N . PRO A 1 102 ? -4.154 -7.698 14.334 1.00 95.44 102 PRO A N 1
ATOM 743 C CA . PRO A 1 102 ? -2.817 -8.032 13.830 1.00 95.44 102 PRO A CA 1
ATOM 744 C C . PRO A 1 102 ? -2.878 -8.759 12.479 1.00 95.44 102 PRO A C 1
ATOM 746 O O . PRO A 1 102 ? -3.803 -9.526 12.217 1.00 95.44 102 PRO A O 1
ATOM 749 N N . LEU A 1 103 ? -1.874 -8.536 11.626 1.00 95.19 103 LEU A N 1
ATOM 750 C CA . LEU A 1 103 ? -1.823 -9.169 10.306 1.00 95.19 103 LEU A CA 1
ATOM 751 C C . LEU A 1 103 ? -1.610 -10.681 10.442 1.00 95.19 103 LEU A C 1
ATOM 753 O O . LEU A 1 103 ? -0.621 -11.122 11.025 1.00 95.19 103 LEU A O 1
ATOM 757 N N . ALA A 1 104 ? -2.520 -11.481 9.879 1.00 93.62 104 ALA A N 1
ATOM 758 C CA . ALA A 1 104 ? -2.412 -12.943 9.884 1.00 93.62 104 ALA A CA 1
ATOM 759 C C . ALA A 1 104 ? -1.463 -13.468 8.793 1.00 93.62 104 ALA A C 1
ATOM 761 O O . ALA A 1 104 ? -0.786 -14.482 8.982 1.00 93.62 104 ALA A O 1
ATOM 762 N N . THR A 1 105 ? -1.401 -12.771 7.657 1.00 93.69 105 THR A N 1
ATOM 763 C CA . THR A 1 105 ? -0.519 -13.076 6.531 1.00 93.69 105 THR A CA 1
ATOM 764 C C . THR A 1 105 ? 0.033 -11.795 5.925 1.00 93.69 105 THR A C 1
ATOM 766 O O . THR A 1 105 ? -0.643 -10.774 5.898 1.00 93.69 105 THR A O 1
ATOM 769 N N . CYS A 1 106 ? 1.268 -11.862 5.438 1.00 92.94 106 CYS A N 1
ATOM 770 C CA . CYS A 1 106 ? 1.900 -10.806 4.659 1.00 92.94 106 CYS A CA 1
ATOM 771 C C . CYS A 1 106 ? 2.494 -11.347 3.345 1.00 92.94 106 CYS A C 1
ATOM 773 O O . CYS A 1 106 ? 3.363 -10.706 2.744 1.00 92.94 106 CYS A O 1
ATOM 775 N N . ALA A 1 107 ? 2.034 -12.514 2.884 1.00 90.19 107 ALA A N 1
ATOM 776 C CA . ALA A 1 107 ? 2.422 -13.077 1.596 1.00 90.19 107 ALA A CA 1
ATOM 777 C C . ALA A 1 107 ? 1.602 -12.433 0.457 1.00 90.19 107 ALA A C 1
ATOM 779 O O . ALA A 1 107 ? 0.379 -12.550 0.488 1.00 90.19 107 ALA A O 1
ATOM 780 N N . PRO A 1 108 ? 2.224 -11.830 -0.580 1.00 85.75 108 PRO A N 1
ATOM 781 C CA . PRO A 1 108 ? 1.492 -11.125 -1.643 1.00 85.75 108 PRO A CA 1
ATOM 782 C C . PRO A 1 108 ? 0.392 -11.943 -2.328 1.00 85.75 108 PRO A C 1
ATOM 784 O O . PRO A 1 108 ? -0.673 -11.421 -2.639 1.00 85.75 108 PRO A O 1
ATOM 787 N N . GLY A 1 109 ? 0.602 -13.253 -2.499 1.00 86.56 109 GLY A N 1
ATOM 788 C CA . GLY A 1 109 ? -0.400 -14.158 -3.072 1.00 86.56 109 GLY A CA 1
ATOM 789 C C . GLY A 1 109 ? -1.642 -14.396 -2.200 1.00 86.56 109 GLY A C 1
ATOM 790 O O . GLY A 1 109 ? -2.548 -15.093 -2.640 1.00 86.56 109 GLY A O 1
ATOM 791 N N . GLN A 1 110 ? -1.678 -13.863 -0.976 1.00 90.19 110 GLN A N 1
ATOM 792 C CA . GLN A 1 110 ? -2.791 -13.984 -0.030 1.00 90.19 110 GLN A CA 1
ATOM 793 C C . GLN A 1 110 ? -3.448 -12.638 0.297 1.00 90.19 110 GLN A C 1
ATOM 795 O O . GLN A 1 110 ? -4.336 -12.600 1.143 1.00 90.19 110 GLN A O 1
ATOM 800 N N . TYR A 1 111 ? -3.017 -11.550 -0.344 1.00 95.06 111 TYR A N 1
ATOM 801 C CA . TYR A 1 111 ? -3.617 -10.234 -0.141 1.00 95.06 111 TYR A CA 1
ATOM 802 C C . TYR A 1 111 ? -5.028 -10.178 -0.727 1.00 95.06 111 TYR A C 1
ATOM 804 O O . TYR A 1 111 ? -5.321 -10.870 -1.706 1.00 95.06 111 TYR A O 1
ATOM 812 N N . THR A 1 112 ? -5.881 -9.322 -0.155 1.00 94.94 112 THR A N 1
ATOM 813 C CA . THR A 1 112 ? -7.273 -9.123 -0.601 1.00 94.94 112 THR A CA 1
ATOM 814 C C . THR A 1 112 ? -7.396 -8.901 -2.110 1.00 94.94 112 THR A C 1
ATOM 816 O O . THR A 1 112 ? -8.301 -9.443 -2.743 1.00 94.94 112 THR A O 1
ATOM 819 N N . PHE A 1 113 ? -6.472 -8.143 -2.704 1.00 96.50 113 PHE A N 1
ATOM 820 C CA . PHE A 1 113 ? -6.424 -7.906 -4.139 1.00 96.50 113 PHE A CA 1
ATOM 821 C C . PHE A 1 113 ? -5.089 -8.327 -4.757 1.00 96.50 113 PHE A C 1
ATOM 823 O O . PHE A 1 113 ? -4.009 -8.009 -4.255 1.00 96.50 113 PHE A O 1
ATOM 830 N N . ASN A 1 114 ? -5.187 -8.963 -5.922 1.00 95.19 114 ASN A N 1
ATOM 831 C CA . ASN A 1 114 ? -4.075 -9.343 -6.779 1.00 95.19 114 ASN A CA 1
ATOM 832 C C . ASN A 1 114 ? -4.478 -9.077 -8.235 1.00 95.19 114 ASN A C 1
ATOM 834 O O . ASN A 1 114 ? -5.488 -9.608 -8.699 1.00 95.19 114 ASN A O 1
ATOM 838 N N . SER A 1 115 ? -3.709 -8.261 -8.960 1.00 94.75 115 SER A N 1
ATOM 839 C CA . SER A 1 115 ? -4.013 -7.960 -10.366 1.00 94.75 115 SER A CA 1
ATOM 840 C C . SER A 1 115 ? -3.742 -9.128 -11.315 1.00 94.75 115 SER A C 1
ATOM 842 O O . SER A 1 115 ? -4.181 -9.104 -12.464 1.00 94.75 115 SER A O 1
ATOM 844 N N . GLY A 1 116 ? -2.954 -10.107 -10.871 1.00 92.69 116 GLY A N 1
ATOM 845 C CA . GLY A 1 116 ? -2.229 -11.012 -11.744 1.00 92.69 116 GLY A CA 1
ATOM 846 C C . GLY A 1 116 ? -1.202 -10.268 -12.609 1.00 92.69 116 GLY A C 1
ATOM 847 O O . GLY A 1 116 ? -0.930 -9.081 -12.387 1.00 92.69 116 GLY A O 1
ATOM 848 N N . PRO A 1 117 ? -0.634 -10.957 -13.612 1.00 93.88 117 PRO A N 1
ATOM 849 C CA . PRO A 1 117 ? 0.299 -10.355 -14.554 1.00 93.88 117 PRO A CA 1
ATOM 850 C C . PRO A 1 117 ? -0.336 -9.201 -15.342 1.00 93.88 117 PRO A C 1
ATOM 852 O O . PRO A 1 117 ? -1.403 -9.340 -15.939 1.00 93.88 117 PRO A O 1
ATOM 855 N N . LEU A 1 118 ? 0.366 -8.076 -15.394 1.00 93.00 118 LEU A N 1
ATOM 856 C CA . LEU A 1 118 ? 0.024 -6.874 -16.143 1.00 93.00 118 LEU A CA 1
ATOM 857 C C . LEU A 1 118 ? 0.920 -6.733 -17.383 1.00 93.00 118 LEU A C 1
ATOM 859 O O . LEU A 1 118 ? 2.065 -7.190 -17.388 1.00 93.00 118 LEU A O 1
ATOM 863 N N . PRO A 1 119 ? 0.459 -6.042 -18.442 1.00 90.19 119 PRO A N 1
ATOM 864 C CA . PRO A 1 119 ? 1.224 -5.854 -19.676 1.00 90.19 119 PRO A CA 1
ATOM 865 C C . PRO A 1 119 ? 2.316 -4.767 -19.562 1.00 90.19 119 PRO A C 1
ATOM 867 O O . PRO A 1 119 ? 2.558 -4.036 -20.521 1.00 90.19 119 PRO A O 1
ATOM 870 N N . ASN A 1 120 ? 2.996 -4.657 -18.412 1.00 89.69 120 ASN A N 1
ATOM 871 C CA . ASN A 1 120 ? 4.014 -3.639 -18.118 1.00 89.69 120 ASN A CA 1
ATOM 872 C C . ASN A 1 120 ? 3.481 -2.204 -18.261 1.00 89.69 120 ASN A C 1
ATOM 874 O O . ASN A 1 120 ? 3.893 -1.459 -19.154 1.00 89.69 120 ASN A O 1
ATOM 878 N N . LEU A 1 121 ? 2.569 -1.817 -17.366 1.00 91.06 121 LEU A N 1
ATOM 879 C CA . LEU A 1 121 ? 1.884 -0.520 -17.401 1.00 91.06 121 LEU A CA 1
ATOM 880 C C . LEU A 1 121 ? 2.621 0.551 -16.573 1.00 91.06 121 LEU A C 1
ATOM 882 O O . LEU A 1 121 ? 3.150 0.230 -15.512 1.00 91.06 121 LEU A O 1
ATOM 886 N N . PRO A 1 122 ? 2.646 1.830 -16.993 1.00 92.38 122 PRO A N 1
ATOM 887 C CA . PRO A 1 122 ? 3.227 2.911 -16.189 1.00 92.38 122 PRO A CA 1
ATOM 888 C C . PRO A 1 122 ? 2.336 3.305 -15.001 1.00 92.38 122 PRO A C 1
ATOM 890 O O . PRO A 1 122 ? 2.812 3.888 -14.032 1.00 92.38 122 PRO A O 1
ATOM 893 N N . SER A 1 123 ? 1.043 2.994 -15.068 1.00 95.62 123 SER A N 1
ATOM 894 C CA . SER A 1 123 ? 0.077 3.244 -14.007 1.00 95.62 123 SER A CA 1
ATOM 895 C C . SER A 1 123 ? -0.962 2.134 -13.946 1.00 95.62 123 SER A C 1
ATOM 897 O O . SER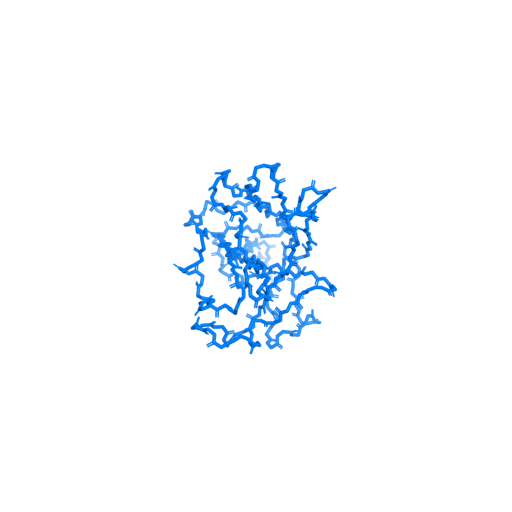 A 1 123 ? -1.224 1.446 -14.936 1.00 95.62 123 SER A O 1
ATOM 899 N N . TYR A 1 124 ? -1.553 1.956 -12.770 1.00 97.25 124 TYR A N 1
ATOM 900 C CA . TYR A 1 124 ? -2.621 0.990 -12.553 1.00 97.25 124 TYR A CA 1
ATOM 901 C C . TYR A 1 124 ? -3.555 1.481 -11.452 1.00 97.25 124 TYR A C 1
ATOM 903 O O . TYR A 1 124 ? -3.092 1.903 -10.398 1.00 97.25 124 TYR A O 1
ATOM 911 N N . LEU A 1 125 ? -4.862 1.410 -11.686 1.00 97.81 125 LEU A N 1
ATOM 912 C CA . LEU A 1 125 ? -5.885 1.671 -10.678 1.00 97.81 125 LEU A CA 1
ATOM 913 C C . LEU A 1 125 ? -6.593 0.353 -10.377 1.00 97.81 125 LEU A C 1
ATOM 915 O O . LEU A 1 125 ? -7.076 -0.303 -11.302 1.00 97.81 125 LEU A O 1
ATOM 919 N N . THR A 1 126 ? -6.662 -0.033 -9.104 1.00 97.12 126 THR A N 1
ATOM 920 C CA . THR A 1 126 ? -7.428 -1.222 -8.714 1.00 97.12 126 THR A CA 1
ATOM 921 C C . THR A 1 126 ? -8.902 -1.058 -9.102 1.00 97.12 126 THR A C 1
ATOM 923 O O . THR A 1 126 ? -9.449 0.039 -8.952 1.00 97.12 126 THR A O 1
ATOM 926 N N . PRO A 1 127 ? -9.574 -2.124 -9.568 1.00 94.31 127 PRO A N 1
ATOM 927 C CA . PRO A 1 127 ? -10.984 -2.046 -9.918 1.00 94.31 127 PRO A CA 1
ATOM 928 C C . PRO A 1 127 ? -11.844 -1.684 -8.692 1.00 94.31 127 PRO A C 1
ATOM 930 O O . PRO A 1 127 ? -11.480 -2.020 -7.561 1.00 94.31 127 PRO A O 1
ATOM 933 N N . PRO A 1 128 ? -12.989 -1.008 -8.894 1.00 88.19 128 PRO A N 1
ATOM 934 C CA . PRO A 1 128 ? -13.911 -0.694 -7.807 1.00 88.19 128 PRO A CA 1
ATOM 935 C C . PRO A 1 128 ? -14.450 -1.977 -7.159 1.00 88.19 128 PRO A C 1
ATOM 937 O O . PRO A 1 128 ? -14.502 -3.026 -7.801 1.00 88.19 128 PRO A O 1
ATOM 940 N N . LEU A 1 129 ? -14.880 -1.877 -5.896 1.00 87.81 129 LEU A N 1
ATOM 941 C CA . LEU A 1 129 ? -15.416 -2.980 -5.075 1.00 87.81 129 LEU A CA 1
ATOM 942 C C . LEU A 1 129 ? -14.416 -4.106 -4.742 1.00 87.81 129 LEU A C 1
ATOM 944 O O . LEU A 1 129 ? -14.779 -5.059 -4.058 1.00 87.81 129 LEU A O 1
ATOM 948 N N . ALA A 1 130 ? -13.163 -4.021 -5.197 1.00 90.12 130 ALA A N 1
ATOM 949 C CA . ALA A 1 130 ? -12.155 -5.047 -4.928 1.00 90.12 130 ALA A CA 1
ATOM 950 C C . ALA A 1 130 ? -11.605 -5.007 -3.494 1.00 90.12 130 ALA A C 1
ATOM 952 O O . ALA A 1 130 ? -11.069 -6.001 -3.013 1.00 90.12 130 ALA A O 1
ATOM 953 N N . LEU A 1 131 ? -11.709 -3.856 -2.826 1.00 96.00 131 LEU A N 1
ATOM 954 C CA . LEU A 1 131 ? -11.124 -3.603 -1.511 1.00 96.00 131 LEU A CA 1
ATOM 955 C C . LEU A 1 131 ? -12.163 -2.923 -0.604 1.00 96.00 131 LEU A C 1
ATOM 957 O O . LEU A 1 131 ? -12.123 -1.703 -0.435 1.00 96.00 131 LEU A O 1
ATOM 961 N N . PRO A 1 132 ? -13.129 -3.666 -0.042 1.00 96.38 132 PRO A N 1
ATOM 962 C CA . PRO A 1 132 ? -14.044 -3.099 0.941 1.00 96.38 132 PRO A CA 1
ATOM 963 C C . PRO A 1 132 ? -13.277 -2.721 2.215 1.00 96.38 132 PRO A C 1
ATOM 965 O O . PRO A 1 132 ? -12.469 -3.502 2.720 1.00 96.38 132 PRO A O 1
ATOM 968 N N . TYR A 1 133 ? -13.538 -1.533 2.758 1.00 97.25 133 TYR A N 1
ATOM 969 C CA . TYR A 1 133 ? -12.929 -1.106 4.012 1.00 97.25 133 TYR A CA 1
ATOM 970 C C . TYR A 1 133 ? -13.412 -1.997 5.174 1.00 97.25 133 TYR A C 1
ATOM 972 O O . TYR A 1 133 ? -14.624 -2.150 5.367 1.00 97.25 133 TYR A O 1
ATOM 980 N N . PRO A 1 134 ? -12.504 -2.593 5.967 1.00 97.06 134 PRO A N 1
ATOM 981 C CA . PRO A 1 134 ? -12.874 -3.581 6.966 1.00 97.06 134 PRO A CA 1
ATOM 982 C C . PRO A 1 134 ? -13.478 -2.932 8.216 1.00 97.06 134 PRO A C 1
ATOM 984 O O . PRO A 1 134 ? -13.080 -1.849 8.647 1.00 97.06 134 PRO A O 1
ATOM 987 N N . ASN A 1 135 ? -14.417 -3.636 8.851 1.00 95.75 135 ASN A N 1
ATOM 988 C CA . ASN A 1 135 ? -14.945 -3.245 10.155 1.00 95.75 135 ASN A CA 1
ATOM 989 C C . ASN A 1 135 ? -14.096 -3.866 11.274 1.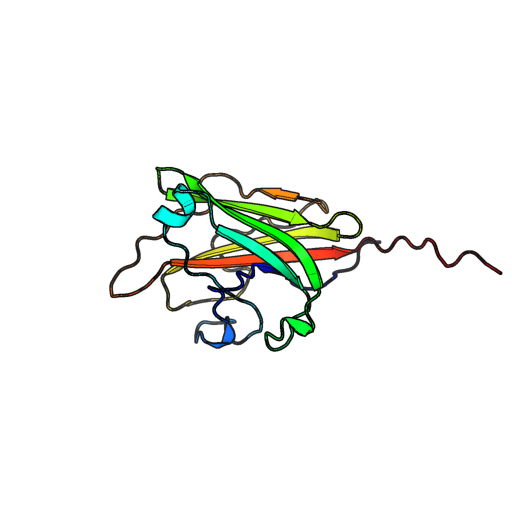00 95.75 135 ASN A C 1
ATOM 991 O O . ASN A 1 135 ? -14.309 -5.018 11.659 1.00 95.75 135 ASN A O 1
ATOM 995 N N . CYS A 1 136 ? -13.119 -3.112 11.773 1.00 96.12 136 CYS A N 1
ATOM 996 C CA . CYS A 1 136 ? -12.220 -3.567 12.829 1.00 96.12 136 CYS A CA 1
ATOM 997 C C . CYS A 1 136 ? -12.823 -3.349 14.221 1.00 96.12 136 CYS A C 1
ATOM 999 O O . CYS A 1 136 ? -13.490 -2.351 14.485 1.00 96.12 136 CYS A O 1
ATOM 1001 N N . SER A 1 137 ? -12.604 -4.307 15.124 1.00 92.94 137 SER A N 1
ATOM 1002 C CA . SER A 1 137 ? -13.174 -4.306 16.476 1.00 92.94 137 SER A CA 1
ATOM 1003 C C . SER A 1 137 ? -12.118 -4.683 17.514 1.00 92.94 137 SER A C 1
ATOM 1005 O O . SER A 1 137 ? -11.039 -5.146 17.160 1.00 92.94 137 SER A O 1
ATOM 1007 N N . GLY A 1 138 ? -12.401 -4.462 18.801 1.00 89.44 138 GLY A N 1
ATOM 1008 C CA . GLY A 1 138 ? -11.505 -4.898 19.881 1.00 89.44 138 GLY A CA 1
ATOM 1009 C C . GLY A 1 138 ? -10.156 -4.170 19.941 1.00 89.44 138 GLY A C 1
ATOM 1010 O O . GLY A 1 138 ? -9.193 -4.736 20.444 1.00 89.44 138 GLY A O 1
ATOM 1011 N N . GLY A 1 139 ? -10.082 -2.933 19.435 1.00 89.81 139 GLY A N 1
ATOM 1012 C CA . GLY A 1 139 ? -8.841 -2.148 19.384 1.00 89.81 139 GLY A CA 1
ATOM 1013 C C . GLY A 1 139 ? -7.975 -2.408 18.149 1.00 89.81 139 GLY A C 1
ATOM 1014 O O . GLY A 1 139 ? -6.923 -1.794 18.022 1.00 89.81 139 GLY A O 1
ATOM 1015 N N . SER A 1 140 ? -8.412 -3.282 17.238 1.00 94.38 140 SER A N 1
ATOM 1016 C CA . SER A 1 140 ? -7.788 -3.456 15.927 1.00 94.38 140 SER A CA 1
ATOM 1017 C C . SER A 1 140 ? -8.013 -2.246 15.023 1.00 94.38 140 SER A C 1
ATOM 1019 O O . SER A 1 140 ? -9.074 -1.619 15.046 1.00 94.38 140 SER A O 1
ATOM 1021 N N . GLU A 1 141 ? -7.046 -1.993 14.150 1.00 95.94 141 GLU A N 1
ATOM 1022 C CA . GLU A 1 141 ? -7.087 -0.936 13.140 1.00 95.94 141 GLU A CA 1
ATOM 1023 C C . GLU A 1 141 ? -7.056 -1.553 11.741 1.00 95.94 141 GLU A C 1
ATOM 1025 O O . GLU A 1 141 ? -6.579 -2.676 11.566 1.00 95.94 141 GLU A O 1
ATOM 1030 N N . ALA A 1 142 ? -7.558 -0.827 10.741 1.00 97.06 142 ALA A N 1
ATOM 1031 C CA . ALA A 1 142 ? -7.366 -1.226 9.353 1.00 97.06 142 ALA A CA 1
ATOM 1032 C C . ALA A 1 142 ? -5.881 -1.092 9.002 1.00 97.06 142 ALA A C 1
ATOM 1034 O O . ALA A 1 142 ? -5.268 -0.075 9.301 1.00 97.06 142 ALA A O 1
ATOM 1035 N N . ALA A 1 143 ? -5.324 -2.111 8.366 1.00 97.38 143 ALA A N 1
ATOM 1036 C CA . ALA A 1 143 ? -3.972 -2.162 7.853 1.00 97.38 143 ALA A CA 1
ATOM 1037 C C . ALA A 1 143 ? -4.024 -2.293 6.332 1.00 97.38 143 ALA A C 1
ATOM 1039 O O . ALA A 1 143 ? -4.624 -3.226 5.799 1.00 97.38 143 ALA A O 1
ATOM 1040 N N . LEU A 1 144 ? -3.390 -1.345 5.653 1.00 97.94 144 LEU A N 1
ATOM 1041 C CA . LEU A 1 144 ? -3.269 -1.267 4.208 1.00 97.94 144 LEU A CA 1
ATOM 1042 C C . LEU A 1 144 ? -1.835 -1.617 3.804 1.00 97.94 144 LEU A C 1
ATOM 1044 O O . LEU A 1 144 ? -0.901 -0.897 4.151 1.00 97.94 144 LEU A O 1
ATOM 1048 N N . ILE A 1 145 ? -1.661 -2.690 3.039 1.00 97.69 145 ILE A N 1
ATOM 1049 C CA . ILE A 1 145 ? -0.392 -3.035 2.392 1.00 97.69 145 ILE A CA 1
ATOM 1050 C C . ILE A 1 145 ? -0.517 -2.698 0.914 1.00 97.69 145 ILE A C 1
ATOM 1052 O O . ILE A 1 145 ? -1.365 -3.251 0.220 1.00 97.69 145 ILE A O 1
ATO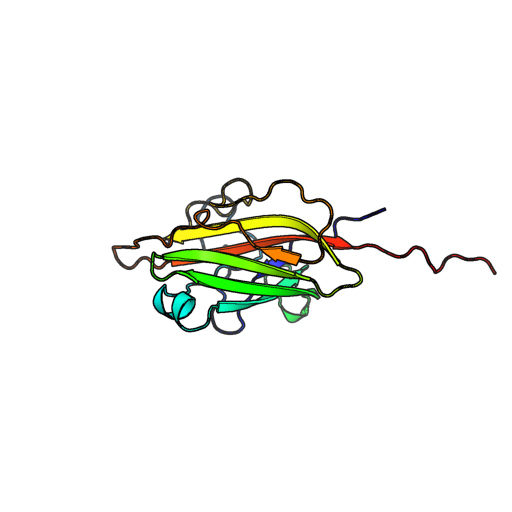M 1056 N N . VAL A 1 146 ? 0.361 -1.831 0.421 1.00 97.94 146 VAL A N 1
ATOM 1057 C CA . VAL A 1 146 ? 0.478 -1.502 -1.004 1.00 97.94 146 VAL A CA 1
ATOM 1058 C C . VAL A 1 146 ? 1.759 -2.131 -1.524 1.00 97.94 146 VAL A C 1
ATOM 1060 O O . VAL A 1 146 ? 2.845 -1.787 -1.064 1.00 97.94 146 VAL A O 1
ATOM 1063 N N . HIS A 1 147 ? 1.642 -3.068 -2.459 1.00 96.62 147 HIS A N 1
ATOM 1064 C CA . HIS A 1 147 ? 2.757 -3.869 -2.952 1.00 96.62 147 HIS A CA 1
ATOM 1065 C C . HIS A 1 147 ? 2.739 -3.942 -4.478 1.00 96.62 147 HIS A C 1
ATOM 1067 O O . HIS A 1 147 ? 1.700 -4.152 -5.098 1.00 96.62 147 HIS A O 1
ATOM 1073 N N . ALA A 1 148 ? 3.906 -3.824 -5.101 1.00 95.94 148 ALA A N 1
ATOM 1074 C CA . ALA A 1 148 ? 4.044 -3.937 -6.547 1.00 95.94 148 ALA A CA 1
ATOM 1075 C C . ALA A 1 148 ? 5.332 -4.658 -6.941 1.00 95.94 148 ALA A C 1
ATOM 1077 O O . ALA A 1 148 ? 6.333 -4.620 -6.222 1.00 95.94 148 ALA A O 1
ATOM 1078 N N . SER A 1 149 ? 5.327 -5.251 -8.130 1.00 94.44 149 SER A N 1
ATOM 1079 C CA . SER A 1 149 ? 6.531 -5.762 -8.782 1.00 94.44 149 SER A CA 1
ATOM 1080 C C . SER A 1 149 ? 6.876 -4.889 -9.989 1.00 94.44 149 SER A C 1
ATOM 1082 O O . SER A 1 149 ? 6.382 -5.125 -11.098 1.00 94.44 149 SER A O 1
ATOM 1084 N N . PRO A 1 150 ? 7.695 -3.837 -9.799 1.00 90.88 150 PRO A N 1
ATOM 1085 C CA . PRO A 1 150 ? 8.192 -3.045 -10.908 1.00 90.88 150 PRO A CA 1
ATOM 1086 C C . PRO A 1 150 ? 9.226 -3.821 -11.730 1.00 90.88 150 PRO A C 1
ATOM 1088 O O . PRO A 1 150 ? 10.069 -4.561 -11.217 1.00 90.88 150 PRO A O 1
ATOM 1091 N N . VAL A 1 151 ? 9.207 -3.573 -13.031 1.00 90.06 151 VAL A N 1
ATOM 1092 C CA . VAL A 1 151 ? 10.259 -3.952 -13.969 1.00 90.06 151 VAL A CA 1
ATOM 1093 C C . VAL A 1 151 ? 10.913 -2.697 -14.523 1.00 90.06 151 VAL A C 1
ATOM 1095 O O . VAL A 1 151 ? 10.260 -1.663 -14.686 1.00 90.06 151 VAL A O 1
ATOM 1098 N N . SER A 1 152 ? 12.198 -2.786 -14.849 1.00 84.44 152 SER A N 1
ATOM 1099 C CA . SER A 1 152 ? 12.892 -1.724 -15.571 1.00 84.44 152 SER A CA 1
ATOM 1100 C C . SER A 1 152 ? 13.054 -2.101 -17.041 1.00 84.44 152 SER A C 1
ATOM 1102 O O . SER A 1 152 ? 13.413 -3.230 -17.401 1.00 84.44 152 SER A O 1
ATOM 1104 N N . ARG A 1 153 ? 12.785 -1.134 -17.922 1.00 68.06 153 ARG A N 1
ATOM 1105 C CA . ARG A 1 153 ? 13.268 -1.171 -19.302 1.00 68.06 153 ARG A CA 1
ATOM 1106 C C . ARG A 1 153 ? 14.644 -0.525 -19.300 1.00 68.06 153 ARG A C 1
ATOM 1108 O O . ARG A 1 153 ? 14.759 0.684 -19.467 1.00 68.06 153 ARG A O 1
ATOM 1115 N N . LEU A 1 154 ? 15.696 -1.315 -19.106 1.00 57.69 154 LEU A N 1
ATOM 1116 C CA . LEU A 1 154 ? 17.016 -0.859 -19.528 1.00 57.69 154 LEU A CA 1
ATOM 1117 C C . LEU A 1 154 ? 16.945 -0.672 -21.050 1.00 57.69 154 LEU A C 1
ATOM 1119 O O . LEU A 1 154 ? 16.825 -1.648 -21.794 1.00 57.69 154 LEU A O 1
ATOM 1123 N N . GLN A 1 155 ? 16.957 0.580 -21.517 1.00 45.94 155 GLN A N 1
ATOM 1124 C CA . GLN A 1 155 ? 17.380 0.863 -22.882 1.00 45.94 155 GLN A CA 1
ATOM 1125 C C . GLN A 1 155 ? 18.817 0.361 -22.973 1.00 45.94 155 GLN A C 1
ATOM 1127 O O . GLN A 1 155 ? 19.717 0.894 -22.327 1.00 45.94 155 GLN A O 1
ATOM 1132 N N . MET A 1 156 ? 19.029 -0.681 -23.764 1.00 42.59 156 MET A N 1
ATOM 1133 C CA . MET A 1 156 ? 20.352 -1.123 -24.185 1.00 42.59 156 MET A CA 1
ATOM 1134 C C . MET A 1 156 ? 20.944 -0.110 -25.188 1.00 42.59 156 MET A C 1
ATOM 1136 O O . MET A 1 156 ? 21.453 -0.507 -26.222 1.00 42.59 156 MET A O 1
ATOM 1140 N N . ASP A 1 157 ? 20.872 1.195 -24.904 1.00 45.66 157 ASP A N 1
ATOM 1141 C CA . ASP A 1 157 ? 21.406 2.273 -25.752 1.00 45.66 157 ASP A CA 1
ATOM 1142 C C . ASP A 1 157 ? 22.705 2.838 -25.165 1.00 45.66 157 ASP A C 1
ATOM 1144 O O . ASP A 1 157 ? 22.933 4.048 -25.128 1.00 45.66 157 ASP A O 1
ATOM 1148 N N . ARG A 1 158 ? 23.584 1.947 -24.686 1.00 46.72 158 ARG A N 1
ATOM 1149 C CA . ARG A 1 158 ? 25.022 2.239 -24.618 1.00 46.72 158 ARG A CA 1
ATOM 1150 C C . ARG A 1 158 ? 25.899 0.986 -24.536 1.00 46.72 158 ARG A C 1
ATOM 1152 O O . ARG A 1 158 ? 26.698 0.833 -23.624 1.00 46.72 158 ARG A O 1
ATOM 1159 N N . ILE A 1 159 ? 25.777 0.117 -25.537 1.00 44.19 159 ILE A N 1
ATOM 1160 C CA . ILE A 1 159 ? 26.950 -0.534 -26.139 1.00 44.19 159 ILE A CA 1
ATOM 1161 C C . ILE A 1 159 ? 26.749 -0.437 -27.655 1.00 44.19 159 ILE A C 1
ATOM 1163 O O . ILE A 1 159 ? 26.312 -1.381 -28.302 1.00 44.19 159 ILE A O 1
ATOM 1167 N N . VAL A 1 160 ? 26.991 0.754 -28.201 1.00 42.41 160 VAL A N 1
ATOM 1168 C CA . VAL A 1 160 ? 27.428 0.872 -29.593 1.00 42.41 160 VAL A CA 1
ATOM 1169 C C . VAL A 1 160 ? 28.925 1.127 -29.520 1.00 42.41 160 VAL A C 1
ATOM 1171 O O . VAL A 1 160 ? 29.370 2.010 -28.790 1.00 42.41 160 VAL A O 1
ATOM 1174 N N . GLU A 1 161 ? 29.642 0.254 -30.210 1.00 40.69 161 GLU A N 1
ATOM 1175 C CA . GLU A 1 161 ? 31.068 0.238 -30.516 1.00 40.69 161 GLU A CA 1
ATOM 1176 C C . GLU A 1 161 ? 31.759 1.612 -30.524 1.00 40.69 161 GLU A C 1
ATOM 1178 O O . GLU A 1 161 ? 31.315 2.529 -31.213 1.00 40.69 161 GLU A O 1
ATOM 1183 N N . THR A 1 162 ? 32.902 1.683 -29.834 1.00 39.78 162 THR A N 1
ATOM 1184 C CA . THR A 1 162 ? 34.203 2.119 -30.383 1.00 39.78 162 THR A CA 1
ATOM 1185 C C . THR A 1 162 ? 35.318 1.491 -29.565 1.00 39.78 162 THR A C 1
ATOM 1187 O O . THR A 1 162 ? 35.212 1.567 -28.319 1.00 39.78 162 THR A O 1
#

Sequence (162 aa):
MTCSFGTAFGFHLQNSTQLNTQSGNGCNRWGWYETPTLATLQAGGFSGPLLVGAGGNDISAAIDVGTWTATATLGGDVTVLYQLNFPPYSLADVHVDLVCTPLATCAPGQYTFNSGPLPNLPSYLTPPLALPYPNCSGGSEAALIVHASPVSRLQMDRIVET

Secondary structure (DSSP, 8-state):
-PEE---EEE--TTT-EEGGG--SBT-SSS-EEB---HHHHHHT-EEEEEEE--GGG-GGG-EEEEEEEEEE-TT-EEEEEEEE-TTTEEEEEEEEEEEESSPSB--GGGSSEE--S-S-BSEEEPPTTSEEPP---TT--EEEEEEEEEEE-----S----

Organism: NCBI:txid2831512

pLDDT: mean 89.96, std 12.61, range [39.78, 98.31]